Protein AF-A0A077ZHV5-F1 (afdb_monomer_lite)

Foldseek 3Di:
DDPVVVVVVVVVVVVVVVVVDDDDPDDDDDDPPDPPDDPDVVVVVVVVVVVVVVVCVVPQDQLVRLVVCLQPAAADPPHDLVNSLVSNQVSLVSNPHDPVVVSVVSSVSRYDPDD

pLDDT: mean 73.96, std 16.51, range [43.72, 94.94]

Organism: Trichuris trichiura (NCBI:txid36087)

Radius of gyration: 27.17 Å; chains: 1; bounding box: 82×35×53 Å

Secondary structure (DSSP, 8-state):
--HHHHHHHHHHHHHHHHHH----S-S-------------THHHHHHHHHHHHHHHHHSS--HHHHHHHHHH----TTS-HHHHHHHHHHHHHHTT---HHHHHHHHHHHS-S--

Sequence (115 aa):
MDRASRATVQAARDRRYCSRHTPSPQGLCPRRVLPVTGWGKRSSVRLMEALRSTEALAFAAEPYDAYEEFITRKLSAEEAPDAFLAALRRLASCFGGVPEKVLACAFMSGLPGNV

Structure (mmCIF, N/CA/C/O backbone):
data_AF-A0A077ZHV5-F1
#
_entry.id   AF-A0A077ZHV5-F1
#
loop_
_atom_site.group_PDB
_atom_site.id
_atom_site.type_symbol
_atom_site.label_atom_id
_atom_site.label_alt_id
_atom_site.label_comp_id
_atom_site.label_asym_id
_atom_site.label_entity_id
_atom_site.label_seq_id
_atom_site.pdbx_PDB_ins_code
_atom_site.Cartn_x
_atom_site.Cartn_y
_atom_site.Cartn_z
_atom_site.occupancy
_atom_site.B_iso_or_equiv
_atom_site.auth_seq_id
_atom_site.auth_comp_id
_atom_site.auth_asym_id
_atom_site.auth_atom_id
_atom_site.pdbx_PDB_model_num
ATOM 1 N N . MET A 1 1 ? -67.932 -6.878 9.663 1.00 53.50 1 MET A N 1
ATOM 2 C CA . MET A 1 1 ? -66.593 -6.704 10.276 1.00 53.50 1 MET A CA 1
ATOM 3 C C . MET A 1 1 ? -65.598 -7.525 9.481 1.00 53.50 1 MET A C 1
ATOM 5 O O . MET A 1 1 ? -65.688 -8.747 9.502 1.00 53.50 1 MET A O 1
ATOM 9 N N . ASP A 1 2 ? -64.694 -6.857 8.774 1.00 66.75 2 ASP A N 1
ATOM 10 C CA . ASP A 1 2 ? -63.706 -7.486 7.899 1.00 66.75 2 ASP A CA 1
ATOM 11 C C . ASP A 1 2 ? -62.585 -8.203 8.661 1.00 66.75 2 ASP A C 1
ATOM 13 O O . ASP A 1 2 ? -62.221 -7.831 9.784 1.00 66.75 2 ASP A O 1
ATOM 17 N N . ARG A 1 3 ? -61.997 -9.226 8.030 1.00 66.50 3 ARG A N 1
ATOM 18 C CA . ARG A 1 3 ? -60.887 -10.015 8.602 1.00 66.50 3 ARG A CA 1
ATOM 19 C C . ARG A 1 3 ? -59.664 -9.134 8.888 1.00 66.50 3 ARG A C 1
ATOM 21 O O . ARG A 1 3 ? -58.987 -9.333 9.895 1.00 66.50 3 ARG A O 1
ATOM 28 N N . ALA A 1 4 ? -59.446 -8.121 8.046 1.00 71.06 4 ALA A N 1
ATOM 29 C CA . ALA A 1 4 ? -58.401 -7.117 8.219 1.00 71.06 4 ALA A CA 1
ATOM 30 C C . ALA A 1 4 ? -58.590 -6.301 9.510 1.00 71.06 4 ALA A C 1
ATOM 32 O O . ALA A 1 4 ? -57.641 -6.136 10.273 1.00 71.06 4 ALA A O 1
ATOM 33 N N . SER A 1 5 ? -59.822 -5.878 9.826 1.00 71.19 5 SER A N 1
ATOM 34 C CA . SER A 1 5 ? -60.097 -5.108 11.048 1.00 71.19 5 SER A CA 1
ATOM 35 C C . SER A 1 5 ? -59.851 -5.919 12.322 1.00 71.19 5 SER A C 1
ATOM 37 O O . SER A 1 5 ? -59.343 -5.372 13.301 1.00 71.19 5 SER A O 1
ATOM 39 N N . ARG A 1 6 ? -60.152 -7.228 12.328 1.00 71.12 6 ARG A N 1
ATOM 40 C CA . ARG A 1 6 ? -59.849 -8.092 13.489 1.00 71.12 6 ARG A CA 1
ATOM 41 C C . ARG A 1 6 ? -58.343 -8.208 13.744 1.00 71.12 6 ARG A C 1
ATOM 43 O O . ARG A 1 6 ? -57.930 -8.178 14.901 1.00 71.12 6 ARG A O 1
ATOM 50 N N . ALA A 1 7 ? -57.530 -8.289 12.690 1.00 68.81 7 ALA A N 1
ATOM 51 C CA . ALA A 1 7 ? -56.077 -8.392 12.820 1.00 68.81 7 ALA A CA 1
ATOM 52 C C . ALA A 1 7 ? -55.458 -7.124 13.434 1.00 68.81 7 ALA A C 1
ATOM 54 O O . ALA A 1 7 ? -54.624 -7.221 14.334 1.00 68.81 7 ALA A O 1
ATOM 55 N N . THR A 1 8 ? -55.912 -5.934 13.022 1.00 72.94 8 THR A N 1
ATOM 56 C CA . THR A 1 8 ? -55.422 -4.664 13.585 1.00 72.94 8 THR A CA 1
ATOM 57 C C . THR A 1 8 ? -55.779 -4.518 15.066 1.00 72.94 8 THR A C 1
ATOM 59 O O . THR A 1 8 ? -54.945 -4.080 15.860 1.00 72.94 8 THR A O 1
ATOM 62 N N . VAL A 1 9 ? -56.987 -4.932 15.468 1.00 75.00 9 VAL A N 1
ATOM 63 C CA . VAL A 1 9 ? -57.414 -4.885 16.877 1.00 75.00 9 VAL A CA 1
ATOM 64 C C . VAL A 1 9 ? -56.597 -5.851 17.741 1.00 75.00 9 VAL A C 1
ATOM 66 O O . VAL A 1 9 ? -56.197 -5.478 18.846 1.00 75.00 9 VAL A O 1
ATOM 69 N N . GLN A 1 10 ? -56.290 -7.054 17.242 1.00 76.06 10 GLN A N 1
ATOM 70 C CA . GLN A 1 10 ? -55.454 -8.007 17.976 1.00 76.06 10 GLN A CA 1
ATOM 71 C C . GLN A 1 10 ? -54.008 -7.507 18.113 1.00 76.06 10 GLN A C 1
ATOM 73 O O . GLN A 1 10 ? -53.474 -7.498 19.219 1.00 76.06 10 GLN A O 1
ATOM 78 N N . ALA A 1 11 ? -53.413 -6.971 17.040 1.00 72.56 11 ALA A N 1
ATOM 79 C CA . ALA A 1 11 ? -52.066 -6.395 17.090 1.00 72.56 11 ALA A CA 1
ATOM 80 C C . ALA A 1 11 ? -51.964 -5.207 18.072 1.00 72.56 11 ALA A C 1
ATOM 82 O O . ALA A 1 11 ? -50.956 -5.039 18.763 1.00 72.56 11 ALA A O 1
ATOM 83 N N . ALA A 1 12 ? -53.023 -4.394 18.182 1.00 74.88 12 ALA A N 1
ATOM 84 C CA . ALA A 1 12 ? -53.094 -3.306 19.156 1.00 74.88 12 ALA A CA 1
ATOM 85 C C . ALA A 1 12 ? -53.248 -3.806 20.607 1.00 74.88 12 ALA A C 1
ATOM 87 O O . ALA A 1 12 ? -52.752 -3.156 21.535 1.00 74.88 12 ALA A O 1
ATOM 88 N N . ARG A 1 13 ? -53.915 -4.949 20.819 1.00 74.31 13 ARG A N 1
ATOM 89 C CA . ARG A 1 13 ? -53.997 -5.616 22.130 1.00 74.31 13 ARG A CA 1
ATOM 90 C C . ARG A 1 13 ? -52.650 -6.193 22.552 1.00 74.31 13 ARG A C 1
ATOM 92 O O . ARG A 1 13 ? -52.222 -5.929 23.675 1.00 74.31 13 ARG A O 1
ATOM 99 N N . ASP A 1 14 ? -51.955 -6.873 21.646 1.00 70.94 14 ASP A N 1
ATOM 100 C CA . ASP A 1 14 ? -50.661 -7.497 21.941 1.00 70.94 14 ASP A CA 1
ATOM 101 C C . ASP A 1 14 ? -49.591 -6.442 22.274 1.00 70.94 14 ASP A C 1
ATOM 103 O O . ASP A 1 14 ? -48.852 -6.600 23.248 1.00 70.94 14 ASP A O 1
ATOM 107 N N . ARG A 1 15 ? -49.578 -5.293 21.572 1.00 69.25 15 ARG A N 1
ATOM 108 C CA . ARG A 1 15 ? -48.706 -4.157 21.943 1.00 69.25 15 ARG A CA 1
ATOM 109 C C . ARG A 1 15 ? -48.970 -3.648 23.361 1.00 69.25 15 ARG A C 1
ATOM 111 O O . ARG A 1 15 ? -48.021 -3.360 24.084 1.00 69.25 15 ARG A O 1
ATOM 118 N N . ARG A 1 16 ? -50.238 -3.543 23.780 1.00 68.06 16 ARG A N 1
ATOM 119 C CA . ARG A 1 16 ? -50.566 -3.094 25.146 1.00 68.06 16 ARG A CA 1
ATOM 120 C C . ARG A 1 16 ? -50.200 -4.120 26.213 1.00 68.06 16 ARG A C 1
ATOM 122 O O . ARG A 1 16 ? -49.885 -3.705 27.327 1.00 68.06 16 ARG A O 1
ATOM 129 N N . TYR A 1 17 ? -50.240 -5.413 25.898 1.00 65.06 17 TYR A N 1
ATOM 130 C CA . TYR A 1 17 ? -49.834 -6.456 26.838 1.00 65.06 17 TYR A CA 1
ATOM 131 C C . TYR A 1 17 ? -48.315 -6.431 27.074 1.00 65.06 17 TYR A C 1
ATOM 133 O O . TYR A 1 17 ? -47.879 -6.387 28.225 1.00 65.06 17 TYR A O 1
ATOM 141 N N . CYS A 1 18 ? -47.509 -6.322 26.009 1.00 60.31 18 CYS A N 1
ATOM 142 C CA . CYS A 1 18 ? -46.048 -6.233 26.133 1.00 60.31 18 CYS A CA 1
ATOM 143 C C . CYS A 1 18 ? -45.561 -4.962 26.850 1.00 60.31 18 CYS A C 1
ATOM 145 O O . CYS A 1 18 ? -44.568 -5.029 27.563 1.00 60.31 18 CYS A O 1
ATOM 147 N N . SER A 1 19 ? -46.245 -3.818 26.725 1.00 61.94 19 SER A N 1
ATOM 148 C CA . SER A 1 19 ? -45.824 -2.599 27.440 1.00 61.94 19 SER A CA 1
ATOM 149 C C . SER A 1 19 ? -46.126 -2.605 28.943 1.00 61.94 19 SER A C 1
ATOM 151 O O . SER A 1 19 ? -45.533 -1.806 29.660 1.00 61.94 19 SER A O 1
ATOM 153 N N . ARG A 1 20 ? -47.037 -3.456 29.442 1.00 61.31 20 ARG A N 1
ATOM 154 C CA . ARG A 1 20 ? -47.344 -3.530 30.889 1.00 61.31 20 ARG A CA 1
ATOM 155 C C . ARG A 1 20 ? -46.551 -4.594 31.631 1.00 61.31 20 ARG A C 1
ATOM 157 O O . ARG A 1 20 ? -46.372 -4.472 32.836 1.00 61.31 20 ARG A O 1
ATOM 164 N N . HIS A 1 21 ? -46.074 -5.612 30.929 1.00 55.59 21 HIS A N 1
ATOM 165 C CA . HIS A 1 21 ? -45.204 -6.623 31.503 1.00 55.59 21 HIS A CA 1
ATOM 166 C C . HIS A 1 21 ? -43.772 -6.373 31.038 1.00 55.59 21 HIS A C 1
ATOM 168 O O . HIS A 1 21 ? -43.332 -6.930 30.039 1.00 55.59 21 HIS A O 1
ATOM 174 N N . THR A 1 22 ? -43.043 -5.543 31.782 1.00 56.91 22 THR A N 1
ATOM 175 C CA . THR A 1 22 ? -41.578 -5.584 31.816 1.00 56.91 22 THR A CA 1
ATOM 176 C C . THR A 1 22 ? -41.166 -6.534 32.941 1.00 56.91 22 THR A C 1
ATOM 178 O O . THR A 1 22 ? -41.270 -6.151 34.109 1.00 56.91 22 THR A O 1
ATOM 181 N N . PRO A 1 23 ? -40.735 -7.777 32.664 1.00 56.69 23 PRO A N 1
ATOM 182 C CA . PRO A 1 23 ? -40.096 -8.595 33.676 1.00 56.69 23 PRO A CA 1
ATOM 183 C C . PRO A 1 23 ? -38.645 -8.136 33.829 1.00 56.69 23 PRO A C 1
ATOM 185 O O . PRO A 1 23 ? -37.915 -7.984 32.850 1.00 56.69 23 PRO A O 1
ATOM 188 N N . SER A 1 24 ? -38.260 -7.909 35.081 1.00 55.66 24 SER A N 1
ATOM 189 C CA . SER A 1 24 ? -36.890 -7.663 35.532 1.00 55.66 24 SER A CA 1
ATOM 190 C C . SER A 1 24 ? -35.907 -8.718 34.982 1.00 55.66 24 SER A C 1
ATOM 192 O O . SER A 1 24 ? -36.297 -9.876 34.798 1.00 55.66 24 SER A O 1
ATOM 194 N N . PRO A 1 25 ? -34.636 -8.367 34.721 1.00 51.66 25 PRO A N 1
ATOM 195 C CA . PRO A 1 25 ? -33.738 -9.183 33.918 1.00 51.66 25 PRO A CA 1
ATOM 196 C C . PRO A 1 25 ? -33.014 -10.215 34.786 1.00 51.66 25 PRO A C 1
ATOM 198 O O . PRO A 1 25 ? -31.878 -9.988 35.171 1.00 51.66 25 PRO A O 1
ATOM 201 N N . GLN A 1 26 ? -33.637 -11.352 35.100 1.00 53.91 26 GLN A N 1
ATOM 202 C CA . GLN A 1 26 ? -32.920 -12.547 35.572 1.00 53.91 26 GLN A CA 1
ATOM 203 C C . GLN A 1 26 ? -33.625 -13.800 35.054 1.00 53.91 26 GLN A C 1
ATOM 205 O O . GLN A 1 26 ? -34.565 -14.312 35.651 1.00 53.91 26 GLN A O 1
ATOM 210 N N . GLY A 1 27 ? -33.198 -14.267 33.887 1.00 52.31 27 GLY A N 1
ATOM 211 C CA . GLY A 1 27 ? -33.714 -15.484 33.280 1.00 52.31 27 GLY A CA 1
ATOM 212 C C . GLY A 1 27 ? -33.092 -15.662 31.910 1.00 52.31 27 GLY A C 1
ATOM 213 O O . GLY A 1 27 ? -33.362 -14.881 31.003 1.00 52.31 27 GLY A O 1
ATOM 214 N N . LEU A 1 28 ? -32.224 -16.663 31.781 1.00 51.75 28 LEU A N 1
ATOM 215 C CA . LEU A 1 28 ? -31.665 -17.105 30.510 1.00 51.75 28 LEU A CA 1
ATOM 216 C C . LEU A 1 28 ? -32.791 -17.210 29.466 1.00 51.75 28 LEU A C 1
ATOM 218 O O . LEU A 1 28 ? -33.696 -18.031 29.603 1.00 51.75 28 LEU A O 1
ATOM 222 N N . CYS A 1 29 ? -32.747 -16.367 28.432 1.00 48.44 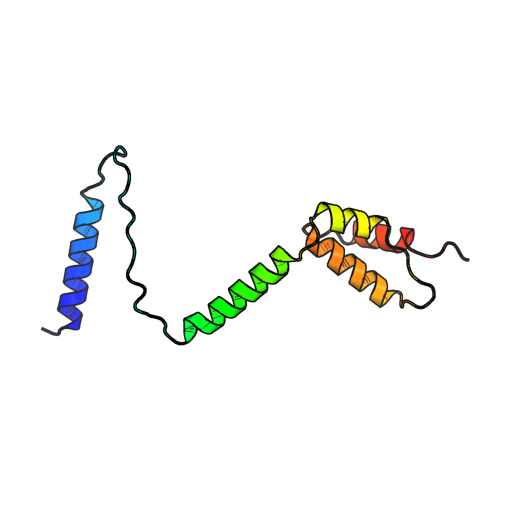29 CYS A N 1
ATOM 223 C CA . CYS A 1 29 ? -33.702 -16.410 27.333 1.00 48.44 29 CYS A CA 1
ATOM 224 C C . CYS A 1 29 ? -33.614 -17.775 26.632 1.00 48.44 29 CYS A C 1
ATOM 226 O O . CYS A 1 29 ? -32.556 -18.095 26.079 1.00 48.44 2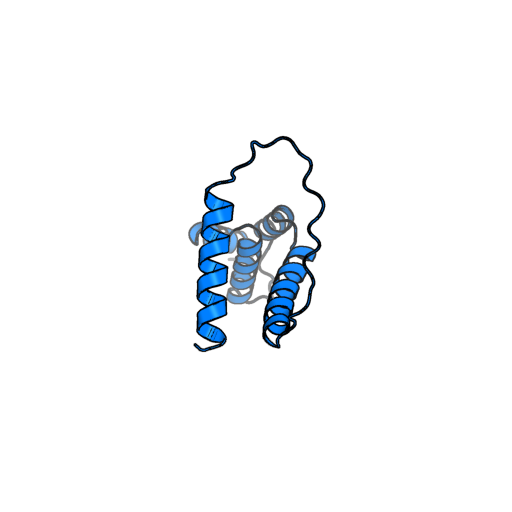9 CYS A O 1
ATOM 228 N N . PRO A 1 30 ? -34.696 -18.573 26.574 1.00 56.91 30 PRO A N 1
ATOM 229 C CA . PRO A 1 30 ? -34.712 -19.720 25.695 1.00 56.91 30 PRO A CA 1
ATOM 230 C C . PRO A 1 30 ? -34.692 -19.193 24.261 1.00 56.91 30 PRO A C 1
ATOM 232 O O . PRO A 1 30 ? -35.454 -18.305 23.872 1.00 56.91 30 PRO A O 1
ATOM 235 N N . ARG A 1 31 ? -33.761 -19.743 23.492 1.00 53.88 31 ARG A N 1
ATOM 236 C CA . ARG A 1 31 ? -33.551 -19.563 22.058 1.00 53.88 31 ARG A CA 1
ATOM 237 C C . ARG A 1 31 ? -34.901 -19.518 21.320 1.00 53.88 31 ARG A C 1
ATOM 239 O O . ARG A 1 31 ? -35.503 -20.552 21.043 1.00 53.88 31 ARG A O 1
ATOM 246 N N . ARG A 1 32 ? -35.394 -18.319 20.990 1.00 61.16 32 ARG A N 1
ATOM 247 C CA . ARG A 1 32 ? -36.539 -18.150 20.087 1.00 61.16 32 ARG A CA 1
ATOM 248 C C . ARG A 1 32 ? -36.041 -18.431 18.674 1.00 61.16 32 ARG A C 1
ATOM 250 O O . ARG A 1 32 ? -35.554 -17.538 17.986 1.00 61.16 32 ARG A O 1
ATOM 257 N N . VAL A 1 33 ? -36.133 -19.690 18.261 1.00 60.41 33 VAL A N 1
ATOM 258 C CA . VAL A 1 33 ? -36.002 -20.076 16.856 1.00 60.41 33 VAL A CA 1
ATOM 259 C C . VAL A 1 33 ? -37.234 -19.520 16.144 1.00 60.41 33 VAL A C 1
ATOM 261 O O . VAL A 1 33 ? -38.340 -20.038 16.285 1.00 60.41 33 VAL A O 1
ATOM 264 N N . LEU A 1 34 ? -37.063 -18.388 15.462 1.00 58.38 34 LEU A N 1
ATOM 265 C CA . LEU A 1 34 ? -38.085 -17.835 14.582 1.00 58.38 34 LEU A CA 1
ATOM 266 C C . LEU A 1 34 ? -38.270 -18.794 13.394 1.00 58.38 34 LEU A C 1
ATOM 268 O O . LEU A 1 34 ? -37.269 -19.205 12.802 1.00 58.38 34 LEU A O 1
ATOM 272 N N . PRO A 1 35 ? -39.511 -19.145 13.012 1.00 54.06 35 PRO A N 1
ATOM 273 C CA . PRO A 1 35 ? -39.733 -19.922 11.806 1.00 54.06 35 PRO A CA 1
ATOM 274 C C . PRO A 1 35 ? -39.303 -19.085 10.596 1.00 54.06 35 PRO A C 1
ATOM 276 O O . PRO A 1 35 ? -39.894 -18.045 10.300 1.00 54.06 35 PRO A O 1
ATOM 279 N N . VAL A 1 36 ? -38.280 -19.552 9.876 1.00 60.72 36 VAL A N 1
ATOM 280 C CA . VAL A 1 36 ? -37.972 -19.094 8.515 1.00 60.72 36 VAL A CA 1
ATOM 281 C C . VAL A 1 36 ? -39.113 -19.572 7.616 1.00 60.72 36 VAL A C 1
ATOM 283 O O . VAL A 1 36 ? -39.077 -20.647 7.034 1.00 60.72 36 VAL A O 1
ATOM 286 N N . THR A 1 37 ? -40.188 -18.791 7.549 1.00 51.72 37 THR A N 1
ATOM 287 C CA . THR A 1 37 ? -41.269 -18.974 6.573 1.00 51.72 37 THR A CA 1
ATOM 288 C C . THR A 1 37 ? -41.541 -17.615 5.944 1.00 51.72 37 THR A C 1
ATOM 290 O O . THR A 1 37 ? -42.275 -16.785 6.467 1.00 51.72 37 THR A O 1
ATOM 293 N N . GLY A 1 38 ? -40.827 -17.330 4.854 1.00 45.25 38 GLY A N 1
ATOM 294 C CA . GLY A 1 38 ? -40.928 -16.038 4.179 1.00 45.25 38 GLY A CA 1
ATOM 295 C C . GLY A 1 38 ? -39.761 -15.707 3.257 1.00 45.25 38 GLY A C 1
ATOM 296 O O . GLY A 1 38 ? -39.320 -14.562 3.224 1.00 45.25 38 GLY A O 1
ATOM 297 N N . TRP A 1 39 ? -39.230 -16.676 2.506 1.00 43.72 39 TRP A N 1
ATOM 298 C CA . TRP A 1 39 ? -38.318 -16.372 1.398 1.00 43.72 39 TRP A CA 1
ATOM 299 C C . TRP A 1 39 ? -39.124 -15.842 0.207 1.00 43.72 39 TRP A C 1
ATOM 301 O O . TRP A 1 39 ? -39.444 -16.552 -0.740 1.00 43.72 39 TRP A O 1
ATOM 311 N N . 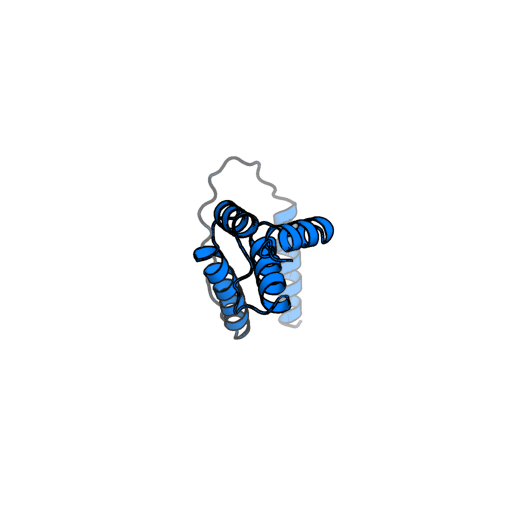GLY A 1 40 ? -39.509 -14.568 0.283 1.00 49.88 40 GLY A N 1
ATOM 312 C CA . GLY A 1 40 ? -39.944 -13.804 -0.884 1.00 49.88 40 GLY A CA 1
ATOM 313 C C . GLY A 1 40 ? -38.729 -13.417 -1.726 1.00 49.88 40 GLY A C 1
ATOM 314 O O . GLY A 1 40 ? -37.667 -13.166 -1.170 1.00 49.88 40 GLY A O 1
ATOM 315 N N . LYS A 1 41 ? -38.887 -13.298 -3.052 1.00 56.72 41 LYS A N 1
ATOM 316 C CA . LYS A 1 41 ? -37.830 -13.000 -4.053 1.00 56.72 41 LYS A CA 1
ATOM 317 C C . LYS A 1 41 ? -36.867 -11.839 -3.701 1.00 56.72 41 LYS A C 1
ATOM 319 O O . LYS A 1 41 ? -35.778 -11.759 -4.251 1.00 56.72 41 LYS A O 1
ATOM 324 N N . ARG A 1 42 ? -37.230 -10.978 -2.742 1.00 58.06 42 ARG A N 1
ATOM 325 C CA . ARG A 1 42 ? -36.371 -9.949 -2.125 1.00 58.06 42 ARG A CA 1
ATOM 326 C C . ARG A 1 42 ? -35.213 -10.493 -1.269 1.00 58.06 42 ARG A C 1
ATOM 328 O O . ARG A 1 42 ? -34.255 -9.754 -1.064 1.00 58.06 42 ARG A O 1
ATOM 335 N N . SER A 1 43 ? -35.266 -11.732 -0.770 1.00 57.72 43 SER A N 1
ATOM 336 C CA . SER A 1 43 ? -34.173 -12.316 0.026 1.00 57.72 43 SER A CA 1
ATOM 337 C C . SER A 1 43 ? -32.933 -12.604 -0.817 1.00 57.72 43 SER A C 1
ATOM 339 O O . SER A 1 43 ? -31.829 -12.440 -0.320 1.00 57.72 43 SER A O 1
ATOM 341 N N . SER A 1 44 ? -33.096 -12.9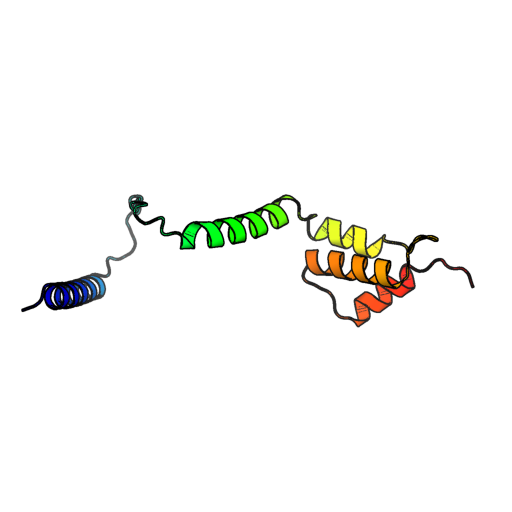66 -2.094 1.00 57.97 44 SER A N 1
ATOM 342 C CA . SER A 1 44 ? -31.971 -13.297 -2.976 1.00 57.97 44 SER A CA 1
ATOM 343 C C . SER A 1 44 ? -31.073 -12.088 -3.254 1.00 57.97 44 SER A C 1
ATOM 345 O O . SER A 1 44 ? -29.857 -12.219 -3.175 1.00 57.97 44 SER A O 1
ATOM 347 N N . VAL A 1 45 ? -31.652 -10.901 -3.480 1.00 67.44 45 VAL A N 1
ATOM 348 C CA . VAL A 1 45 ? -30.876 -9.666 -3.697 1.00 67.44 45 VAL A CA 1
ATOM 349 C C . VAL A 1 45 ? -30.091 -9.292 -2.441 1.00 67.44 45 VAL A C 1
ATOM 351 O O . VAL A 1 45 ? -28.889 -9.078 -2.525 1.00 67.44 45 VAL A O 1
ATOM 354 N N . ARG A 1 46 ? -30.726 -9.326 -1.260 1.00 64.44 46 ARG A N 1
ATOM 355 C CA . ARG A 1 46 ? -30.031 -9.041 0.007 1.00 64.44 46 ARG A CA 1
ATOM 356 C C . ARG A 1 46 ? -28.986 -10.092 0.366 1.00 64.44 46 ARG A C 1
ATOM 358 O O . ARG A 1 46 ? -27.988 -9.747 0.978 1.00 64.44 46 ARG A O 1
ATOM 365 N N . LEU A 1 47 ? -29.209 -11.360 0.011 1.00 64.44 47 LEU A N 1
ATOM 366 C CA . LEU A 1 47 ? -28.211 -12.416 0.182 1.00 64.44 47 LEU A CA 1
ATOM 367 C C . LEU A 1 47 ? -27.033 -12.214 -0.768 1.00 64.44 47 LEU A C 1
ATOM 369 O O . LEU A 1 47 ? -25.910 -12.381 -0.327 1.00 64.44 47 LEU A O 1
ATOM 373 N N . MET A 1 48 ? -27.247 -11.811 -2.025 1.00 66.44 48 MET A N 1
ATOM 374 C CA . MET A 1 48 ? -26.137 -11.458 -2.918 1.00 66.44 48 MET A CA 1
ATOM 375 C C . MET A 1 48 ? -25.385 -10.220 -2.436 1.00 66.44 48 MET A C 1
ATOM 377 O O . MET A 1 48 ? -24.164 -10.204 -2.511 1.00 66.44 48 MET A O 1
ATOM 381 N N . GLU A 1 49 ? -26.084 -9.194 -1.949 1.00 68.31 49 GLU A N 1
ATOM 382 C CA . GLU A 1 49 ? -25.456 -8.012 -1.348 1.00 68.31 49 GLU A CA 1
ATOM 383 C C . GLU A 1 49 ? -24.646 -8.403 -0.110 1.00 68.31 49 GLU A C 1
ATOM 385 O O . GLU A 1 49 ? -23.471 -8.067 -0.029 1.00 68.31 49 GLU A O 1
ATOM 390 N N . ALA A 1 50 ? -25.226 -9.194 0.798 1.00 64.88 50 ALA A N 1
ATOM 391 C CA . ALA A 1 50 ? -24.539 -9.686 1.986 1.00 64.88 50 ALA A CA 1
ATOM 392 C C . ALA A 1 50 ? -23.345 -10.581 1.634 1.00 64.88 50 ALA A C 1
ATOM 394 O O . ALA A 1 50 ? -22.284 -10.389 2.210 1.00 64.88 50 ALA A O 1
ATOM 395 N N . LEU A 1 51 ? -23.482 -11.500 0.671 1.00 61.59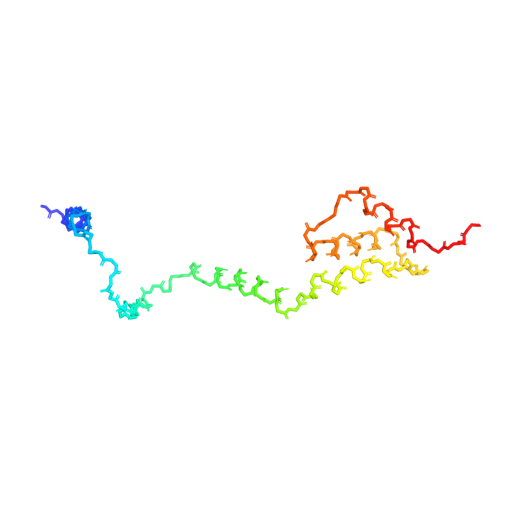 51 LEU A N 1
ATOM 396 C CA . LEU A 1 51 ? -22.390 -12.363 0.214 1.00 61.59 51 LEU A CA 1
ATOM 397 C C . LEU A 1 51 ? -21.266 -11.548 -0.421 1.00 61.59 51 LEU A C 1
ATOM 399 O O . LEU A 1 51 ? -20.105 -11.766 -0.098 1.00 61.59 51 LEU A O 1
ATOM 403 N N . ARG A 1 52 ? -21.605 -10.556 -1.251 1.00 61.00 52 ARG A N 1
ATOM 404 C CA . ARG A 1 52 ? -20.629 -9.644 -1.860 1.00 61.00 52 ARG A CA 1
ATOM 405 C C . ARG A 1 52 ? -19.914 -8.800 -0.802 1.00 61.00 52 ARG A C 1
ATOM 407 O O . ARG A 1 52 ? -18.724 -8.541 -0.942 1.00 61.00 52 ARG A O 1
ATOM 414 N N . SER A 1 53 ? -20.610 -8.417 0.270 1.00 56.38 53 SER A N 1
ATOM 415 C CA . SER A 1 53 ? -20.006 -7.750 1.427 1.00 56.38 53 SER A CA 1
ATOM 416 C C . SER A 1 53 ? -19.152 -8.692 2.283 1.00 56.38 53 SER A C 1
ATOM 418 O O . SER A 1 53 ? -18.122 -8.260 2.785 1.00 56.38 53 SER A O 1
ATOM 420 N N . THR A 1 54 ? -19.532 -9.962 2.450 1.00 56.56 54 THR A N 1
ATOM 421 C CA . THR A 1 54 ? -18.777 -10.926 3.272 1.00 56.56 54 THR A CA 1
ATOM 422 C C . THR A 1 54 ? -17.580 -11.525 2.545 1.00 56.56 54 THR A C 1
ATOM 424 O O . THR A 1 54 ? -16.580 -11.809 3.187 1.00 56.56 54 THR A O 1
ATOM 427 N N . GLU A 1 55 ? -17.644 -11.694 1.225 1.00 51.66 55 GLU A N 1
ATOM 428 C CA . GLU A 1 55 ? -16.527 -12.200 0.418 1.00 51.66 55 GLU A CA 1
ATOM 429 C C . GLU A 1 55 ? -15.427 -11.139 0.284 1.00 51.66 55 GLU A C 1
ATOM 431 O O . GLU A 1 55 ? -14.248 -11.451 0.425 1.00 51.66 55 GLU A O 1
ATOM 436 N N . ALA A 1 56 ? -15.814 -9.862 0.152 1.00 53.66 56 ALA A N 1
ATOM 437 C CA . ALA A 1 56 ? -14.876 -8.745 0.226 1.00 53.66 56 ALA A CA 1
ATOM 438 C C . ALA A 1 56 ? -14.224 -8.614 1.610 1.00 53.66 56 ALA A C 1
ATOM 440 O O . ALA A 1 56 ? -13.088 -8.171 1.683 1.00 53.66 56 ALA A O 1
ATOM 441 N N . LEU A 1 57 ? -14.911 -9.010 2.689 1.00 49.22 57 LEU A N 1
ATOM 442 C CA . LEU A 1 57 ? -14.357 -8.996 4.047 1.00 49.22 57 LEU A CA 1
ATOM 443 C C . LEU A 1 57 ? -13.468 -10.217 4.336 1.00 49.22 57 LEU A C 1
ATOM 445 O O . LEU A 1 57 ? -12.517 -10.109 5.096 1.00 49.22 57 LEU A O 1
ATOM 449 N N . ALA A 1 58 ? -13.774 -11.375 3.741 1.00 52.44 58 ALA A N 1
ATOM 450 C CA . ALA A 1 58 ? -13.034 -12.621 3.955 1.00 52.44 58 ALA A CA 1
ATOM 451 C C . ALA A 1 58 ? -11.712 -12.687 3.170 1.00 52.44 58 ALA A C 1
ATOM 453 O O . ALA A 1 58 ? -10.840 -13.479 3.518 1.00 52.44 58 ALA A O 1
ATOM 454 N N . PHE A 1 59 ? -11.569 -11.863 2.126 1.00 53.00 59 PHE A N 1
ATOM 455 C CA . PHE A 1 59 ? -10.327 -11.686 1.366 1.00 53.00 59 PHE A CA 1
ATOM 456 C C . PHE A 1 59 ? -9.813 -10.237 1.405 1.00 53.00 59 PHE A C 1
ATOM 458 O O . PHE A 1 59 ? -8.929 -9.865 0.633 1.00 53.00 59 PHE A O 1
ATOM 465 N N . ALA A 1 60 ? -10.368 -9.394 2.282 1.00 57.62 60 ALA A N 1
ATOM 466 C CA . ALA A 1 60 ? -9.757 -8.107 2.565 1.00 57.62 60 ALA A CA 1
ATOM 467 C C . ALA A 1 60 ? -8.409 -8.389 3.221 1.00 57.62 60 ALA A C 1
ATOM 469 O O . ALA A 1 60 ? -8.358 -9.051 4.255 1.00 57.62 60 ALA A O 1
ATOM 470 N N . ALA A 1 61 ? -7.330 -7.887 2.618 1.00 62.69 61 ALA A N 1
ATOM 471 C CA . ALA A 1 61 ? -6.081 -7.700 3.336 1.00 62.69 61 ALA A CA 1
ATOM 472 C C . ALA A 1 61 ? -6.416 -7.057 4.689 1.00 62.69 61 ALA A C 1
ATOM 474 O O . ALA A 1 61 ? -7.228 -6.120 4.726 1.00 62.69 61 ALA A O 1
ATOM 475 N N . GLU A 1 62 ? -5.844 -7.576 5.782 1.00 76.25 62 GLU A N 1
ATOM 476 C CA . GLU A 1 62 ? -5.974 -6.923 7.082 1.00 76.25 62 GLU A CA 1
ATOM 477 C C . GLU A 1 62 ? -5.657 -5.433 6.882 1.00 76.25 62 GLU A C 1
ATOM 479 O O . GLU A 1 62 ? -4.774 -5.096 6.085 1.00 76.25 62 GLU A O 1
ATOM 484 N N . PRO A 1 63 ? -6.364 -4.508 7.549 1.00 81.94 63 PRO A N 1
ATOM 485 C CA . PRO A 1 63 ? -6.137 -3.076 7.354 1.00 81.94 63 PRO A CA 1
ATOM 486 C C . PRO A 1 63 ? -4.656 -2.695 7.521 1.00 81.94 63 PRO A C 1
ATOM 488 O O . PRO A 1 63 ? -4.192 -1.744 6.898 1.00 81.94 63 PRO A O 1
ATOM 491 N N . TYR A 1 64 ? -3.909 -3.473 8.313 1.00 86.00 64 TYR A N 1
ATOM 492 C CA . TYR A 1 64 ? -2.460 -3.375 8.437 1.00 86.00 64 TYR A CA 1
ATOM 493 C C . TYR A 1 64 ? -1.699 -3.789 7.165 1.00 86.00 64 TYR A C 1
ATOM 495 O O . TYR A 1 64 ? -0.873 -3.018 6.689 1.00 86.00 64 TYR A O 1
ATOM 503 N N . ASP A 1 65 ? -2.006 -4.940 6.564 1.00 89.06 65 ASP A N 1
ATOM 504 C CA . ASP A 1 65 ? -1.371 -5.400 5.320 1.00 89.06 65 ASP A CA 1
ATOM 505 C C . ASP A 1 65 ? -1.637 -4.426 4.162 1.00 89.06 65 ASP A C 1
ATOM 507 O O . ASP A 1 65 ? -0.737 -4.101 3.388 1.00 89.06 65 ASP A O 1
ATOM 511 N N . ALA A 1 66 ? -2.860 -3.890 4.078 1.00 90.50 66 ALA A N 1
ATOM 512 C CA . ALA A 1 66 ? -3.205 -2.870 3.089 1.00 90.50 66 ALA A CA 1
ATOM 513 C C . ALA A 1 66 ? -2.425 -1.560 3.303 1.00 90.50 66 ALA A C 1
ATOM 515 O O . ALA A 1 66 ? -2.067 -0.882 2.336 1.00 90.50 66 ALA A O 1
ATOM 516 N N . TYR A 1 67 ? -2.164 -1.196 4.561 1.00 90.94 67 TYR A N 1
ATOM 517 C CA . TYR A 1 67 ? -1.340 -0.041 4.909 1.00 90.94 67 TYR A CA 1
ATOM 518 C C . TYR A 1 67 ? 0.141 -0.270 4.567 1.00 90.94 67 TYR A C 1
ATOM 520 O O . TYR A 1 67 ? 0.762 0.606 3.965 1.00 90.94 67 TYR A O 1
ATOM 528 N N . GLU A 1 68 ? 0.691 -1.445 4.880 1.00 91.94 68 GLU A N 1
ATOM 529 C CA . GLU A 1 68 ? 2.061 -1.834 4.517 1.00 91.94 68 GLU A CA 1
ATOM 530 C C . GLU A 1 68 ? 2.259 -1.823 2.992 1.00 91.94 68 GLU A C 1
ATOM 532 O O . GLU A 1 68 ? 3.236 -1.262 2.485 1.00 91.94 68 GLU A O 1
ATOM 537 N N . GLU A 1 69 ? 1.300 -2.354 2.228 1.00 91.81 69 GLU A N 1
ATOM 538 C CA . GLU A 1 69 ? 1.330 -2.262 0.765 1.00 91.81 69 GLU A CA 1
ATOM 539 C C . GLU A 1 69 ? 1.256 -0.800 0.302 1.00 91.81 69 GLU A C 1
ATOM 541 O O . GLU A 1 69 ? 2.033 -0.389 -0.558 1.00 91.81 69 GLU A O 1
ATOM 546 N N . PHE A 1 70 ? 0.388 0.023 0.904 1.00 92.88 70 PHE A N 1
ATOM 547 C CA . PHE A 1 70 ? 0.239 1.439 0.553 1.00 92.88 70 PHE A CA 1
ATOM 548 C C . PHE A 1 70 ? 1.545 2.236 0.699 1.00 92.88 70 PHE A C 1
ATOM 550 O O . PHE A 1 70 ? 1.837 3.073 -0.157 1.00 92.88 70 PHE A O 1
ATOM 557 N N . ILE A 1 71 ? 2.343 1.978 1.743 1.00 90.88 71 ILE A N 1
ATOM 558 C CA . ILE A 1 71 ? 3.612 2.693 1.980 1.00 90.88 71 ILE A CA 1
ATOM 559 C C . ILE A 1 71 ? 4.794 2.132 1.176 1.00 90.88 71 ILE A C 1
ATOM 561 O O . ILE A 1 71 ? 5.743 2.866 0.890 1.00 90.88 71 ILE A O 1
ATOM 565 N N . THR A 1 72 ? 4.760 0.847 0.814 1.00 92.06 72 THR A N 1
ATOM 566 C CA . THR A 1 72 ? 5.846 0.176 0.075 1.00 92.06 72 THR A CA 1
ATOM 567 C C . THR A 1 72 ? 5.667 0.244 -1.441 1.00 92.06 72 THR A C 1
ATOM 569 O O . THR A 1 72 ? 6.640 0.066 -2.180 1.00 92.06 72 THR A O 1
ATOM 572 N N . ARG A 1 73 ? 4.451 0.537 -1.921 1.00 91.38 73 ARG A N 1
ATOM 573 C CA . ARG A 1 73 ? 4.123 0.620 -3.349 1.00 91.38 73 ARG A CA 1
ATOM 574 C C . ARG A 1 73 ? 5.012 1.648 -4.067 1.00 91.38 73 ARG A C 1
ATOM 576 O O . ARG A 1 73 ? 5.138 2.801 -3.654 1.00 91.38 73 ARG A O 1
ATOM 583 N N . LYS A 1 74 ? 5.587 1.236 -5.197 1.00 92.88 74 LYS A N 1
ATOM 584 C CA . LYS A 1 74 ? 6.336 2.089 -6.132 1.00 92.88 74 LYS A CA 1
ATOM 585 C C . LYS A 1 74 ? 5.682 2.051 -7.505 1.00 92.88 74 LYS A C 1
ATOM 587 O O . LYS A 1 74 ? 5.134 1.018 -7.890 1.00 92.88 74 LYS A O 1
ATOM 592 N N . LEU A 1 75 ? 5.758 3.165 -8.227 1.00 90.94 75 LEU A N 1
ATOM 593 C CA . LEU A 1 75 ? 5.309 3.251 -9.610 1.00 90.94 75 LEU A CA 1
ATOM 594 C C . LEU A 1 75 ? 6.230 2.384 -10.482 1.00 90.94 75 LEU A C 1
ATOM 596 O O . LEU A 1 75 ? 7.440 2.616 -10.529 1.00 90.94 75 LEU A O 1
ATOM 600 N N . SER A 1 76 ? 5.665 1.380 -11.154 1.00 89.00 76 SER A N 1
ATOM 601 C CA . SER A 1 76 ? 6.414 0.570 -12.122 1.00 89.00 76 SER A CA 1
ATOM 602 C C . SER A 1 76 ? 6.707 1.370 -13.395 1.00 89.00 76 SER A C 1
ATOM 604 O O . SER A 1 76 ? 5.917 2.227 -13.780 1.00 89.00 76 SER A O 1
ATOM 606 N N . ALA A 1 77 ? 7.804 1.061 -14.095 1.00 85.62 77 ALA A N 1
ATOM 607 C CA . ALA A 1 77 ? 8.172 1.734 -15.348 1.00 85.62 77 ALA A CA 1
ATOM 608 C C . ALA A 1 77 ? 7.116 1.577 -16.463 1.00 85.62 77 ALA A C 1
ATOM 610 O O . ALA A 1 77 ? 7.047 2.401 -17.371 1.00 85.62 77 ALA A O 1
ATOM 611 N N . GLU A 1 78 ? 6.293 0.530 -16.383 1.00 89.62 78 GLU A N 1
ATOM 612 C CA . GLU A 1 78 ? 5.224 0.221 -17.341 1.00 89.62 78 GLU A CA 1
ATOM 613 C C . GLU A 1 78 ? 3.832 0.660 -16.851 1.00 89.62 78 GLU A C 1
ATOM 615 O O . GLU A 1 78 ? 2.849 0.567 -17.586 1.00 89.62 78 GLU A O 1
ATOM 620 N N . GLU A 1 79 ? 3.716 1.117 -15.601 1.00 90.12 79 GLU A N 1
ATOM 621 C CA . GLU A 1 79 ? 2.438 1.490 -14.996 1.00 90.12 79 GLU A CA 1
ATOM 622 C C . GLU A 1 79 ? 2.126 2.965 -15.278 1.00 90.12 79 GLU A C 1
ATOM 624 O O . GLU A 1 79 ? 2.940 3.856 -15.040 1.00 90.12 79 GLU A O 1
ATOM 629 N N . ALA A 1 80 ? 0.917 3.244 -15.774 1.00 91.75 80 ALA A N 1
ATOM 630 C CA . ALA A 1 80 ? 0.455 4.617 -15.938 1.00 91.75 80 ALA A CA 1
ATOM 631 C C . ALA A 1 80 ? 0.278 5.293 -14.561 1.00 91.75 80 ALA A C 1
ATOM 633 O O . ALA A 1 80 ? -0.237 4.659 -13.633 1.00 91.75 80 ALA A O 1
ATOM 634 N N . PRO A 1 81 ? 0.605 6.590 -14.411 1.00 90.88 81 PRO A N 1
ATOM 635 C CA . PRO A 1 81 ? 0.479 7.291 -13.131 1.00 90.88 81 PRO A CA 1
ATOM 636 C C . PRO A 1 81 ? -0.960 7.281 -12.590 1.00 90.88 81 PRO A C 1
ATOM 638 O O . PRO A 1 81 ? -1.164 7.153 -11.383 1.00 90.88 81 PRO A O 1
ATOM 641 N N . ASP A 1 82 ? -1.963 7.327 -13.472 1.00 92.62 82 ASP A N 1
ATOM 642 C CA . ASP A 1 82 ? -3.376 7.215 -13.094 1.00 92.62 82 ASP A CA 1
ATOM 643 C C . ASP A 1 82 ? -3.729 5.831 -12.532 1.00 92.62 82 ASP A C 1
ATOM 645 O O . ASP A 1 82 ? -4.519 5.726 -11.591 1.00 92.62 82 ASP A O 1
ATOM 649 N N . ALA A 1 83 ? -3.129 4.764 -13.074 1.00 93.12 83 ALA A N 1
ATOM 650 C CA . ALA A 1 83 ? -3.328 3.398 -12.591 1.00 93.12 83 ALA A CA 1
ATOM 651 C C . ALA A 1 83 ? -2.710 3.213 -11.197 1.00 93.12 83 ALA A C 1
ATOM 653 O O . ALA A 1 83 ? -3.356 2.661 -10.303 1.00 93.12 83 ALA A O 1
ATOM 654 N N . PHE A 1 84 ? -1.520 3.777 -10.977 1.00 93.12 84 PHE A N 1
ATOM 655 C CA . PHE A 1 84 ? -0.871 3.793 -9.669 1.00 93.12 84 PHE A CA 1
ATOM 656 C C . PHE A 1 84 ? -1.679 4.591 -8.635 1.00 93.12 84 PHE A C 1
ATOM 658 O O . PHE A 1 84 ? -1.941 4.096 -7.536 1.00 93.12 84 PHE A O 1
ATOM 665 N N . LEU A 1 85 ? -2.182 5.778 -8.996 1.00 93.69 85 LEU A N 1
ATOM 666 C CA . LEU A 1 85 ? -3.097 6.549 -8.144 1.00 93.69 85 LEU A CA 1
ATOM 667 C C . LEU A 1 85 ? -4.384 5.778 -7.827 1.00 93.69 85 LEU A C 1
ATOM 669 O O . LEU A 1 85 ? -4.866 5.816 -6.690 1.00 93.69 85 LEU A O 1
ATOM 673 N N . ALA A 1 86 ? -4.951 5.070 -8.806 1.00 94.62 86 ALA A N 1
ATOM 674 C CA . ALA A 1 86 ? -6.124 4.231 -8.595 1.00 94.62 86 ALA A CA 1
ATOM 675 C C . ALA A 1 86 ? -5.827 3.079 -7.620 1.00 94.62 86 ALA A C 1
ATOM 677 O O . ALA A 1 86 ? -6.648 2.802 -6.742 1.00 94.62 86 ALA A O 1
ATOM 678 N N . ALA A 1 87 ? -4.651 2.453 -7.714 1.00 92.69 87 ALA A N 1
ATOM 679 C CA . ALA A 1 87 ? -4.213 1.424 -6.774 1.00 92.69 87 ALA A CA 1
ATOM 680 C C . ALA A 1 87 ? -4.056 1.982 -5.349 1.00 92.69 87 ALA A C 1
ATOM 682 O O . ALA A 1 87 ? -4.622 1.416 -4.413 1.00 92.69 87 ALA A O 1
ATOM 683 N N . LEU A 1 88 ? -3.399 3.136 -5.187 1.00 94.88 88 LEU A N 1
ATOM 684 C CA . LEU A 1 88 ? -3.259 3.799 -3.886 1.00 94.88 88 LEU A CA 1
ATOM 685 C C . LEU A 1 88 ? -4.620 4.139 -3.258 1.00 94.88 88 LEU A C 1
ATOM 687 O O . LEU A 1 88 ? -4.813 3.932 -2.062 1.00 94.88 88 LEU A O 1
ATOM 691 N N . ARG A 1 89 ? -5.597 4.607 -4.048 1.00 94.31 89 ARG A N 1
ATOM 692 C CA . ARG A 1 89 ? -6.966 4.869 -3.555 1.00 94.31 89 ARG A CA 1
ATOM 693 C C . ARG 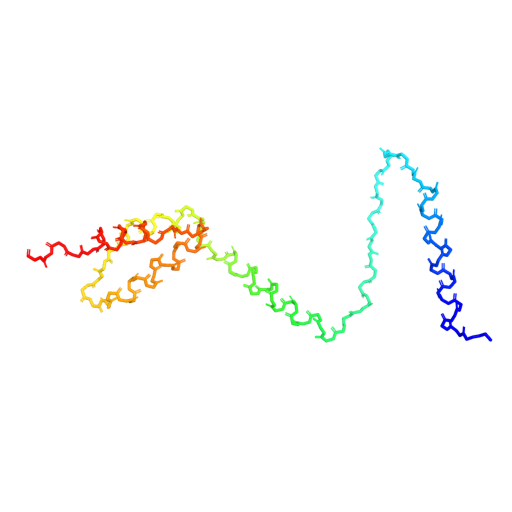A 1 89 ? -7.681 3.601 -3.103 1.00 94.31 89 ARG A C 1
ATOM 695 O O . ARG A 1 89 ? -8.425 3.637 -2.121 1.00 94.31 89 ARG A O 1
ATOM 702 N N . ARG A 1 90 ? -7.476 2.490 -3.815 1.00 92.44 90 ARG A N 1
ATOM 703 C CA . ARG A 1 90 ? -8.059 1.193 -3.449 1.00 92.44 90 ARG A CA 1
ATOM 704 C C . ARG A 1 90 ? -7.471 0.688 -2.136 1.00 92.44 90 ARG A C 1
ATOM 706 O O . ARG A 1 90 ? -8.247 0.354 -1.249 1.00 92.44 90 ARG A O 1
ATOM 713 N N . LEU A 1 91 ? -6.147 0.735 -1.988 1.00 92.00 91 LEU A N 1
ATOM 714 C CA . LEU A 1 91 ? -5.464 0.376 -0.743 1.00 92.00 91 LEU A CA 1
ATOM 715 C C . LEU A 1 91 ? -5.903 1.270 0.417 1.00 92.00 91 LEU A C 1
ATOM 717 O O . LEU A 1 91 ? -6.307 0.760 1.456 1.00 92.00 91 LEU A O 1
ATOM 721 N N . ALA A 1 92 ? -5.948 2.589 0.208 1.00 92.88 92 ALA A N 1
ATOM 722 C CA . ALA A 1 92 ? -6.459 3.530 1.200 1.00 92.88 92 ALA A CA 1
ATOM 723 C C . ALA A 1 92 ? -7.871 3.173 1.673 1.00 92.88 92 ALA A C 1
ATOM 725 O O . ALA A 1 92 ? -8.160 3.229 2.864 1.00 92.88 92 ALA A O 1
ATOM 726 N N . SER A 1 93 ? -8.748 2.769 0.754 1.00 90.88 93 SER A N 1
ATOM 727 C CA . SER A 1 93 ? -10.129 2.401 1.083 1.00 90.88 93 SER A CA 1
ATOM 728 C C . SER A 1 93 ? -10.220 1.157 1.975 1.00 90.88 93 SER A C 1
ATOM 730 O O . SER A 1 93 ? -11.168 1.052 2.751 1.00 90.88 93 SER A O 1
ATOM 732 N N . CYS A 1 94 ? -9.241 0.247 1.918 1.00 87.94 94 CYS A N 1
ATOM 733 C CA . CYS A 1 94 ? -9.208 -0.960 2.749 1.00 87.94 94 CYS A CA 1
ATOM 734 C C . CYS A 1 94 ? -8.984 -0.662 4.240 1.00 87.94 94 CYS A C 1
ATOM 736 O O . CYS A 1 94 ? -9.503 -1.392 5.078 1.00 87.94 94 CYS A O 1
ATOM 738 N N . PHE A 1 95 ? -8.280 0.422 4.584 1.00 87.56 95 PHE A N 1
ATOM 739 C CA . PHE A 1 95 ? -7.993 0.798 5.978 1.00 87.56 95 PHE A CA 1
ATOM 740 C C . PHE A 1 95 ? -8.742 2.056 6.457 1.00 87.56 95 PHE A C 1
ATOM 742 O O . PHE A 1 95 ? -8.358 2.681 7.443 1.00 87.56 95 PHE A O 1
ATOM 749 N N . GLY A 1 96 ? -9.848 2.413 5.791 1.00 87.38 96 GLY A N 1
ATOM 750 C CA . GLY A 1 96 ? -10.747 3.500 6.214 1.00 87.38 96 GLY A CA 1
ATOM 751 C C . GLY A 1 96 ? -10.636 4.802 5.414 1.00 87.38 96 GLY A C 1
ATOM 752 O O . GLY A 1 96 ? -11.330 5.770 5.719 1.00 87.38 96 GLY A O 1
ATOM 753 N N . GLY A 1 97 ? -9.819 4.820 4.362 1.00 90.62 97 GLY A N 1
ATOM 754 C CA . GLY A 1 97 ? -9.571 5.984 3.517 1.00 90.62 97 GLY A CA 1
ATOM 755 C C . GLY A 1 97 ? -8.485 6.904 4.077 1.00 90.62 97 GLY A C 1
ATOM 756 O O . GLY A 1 97 ? -8.166 6.892 5.262 1.00 90.62 97 GLY A O 1
ATOM 757 N N . VAL A 1 98 ? -7.918 7.741 3.206 1.00 91.81 98 VAL A N 1
ATOM 758 C CA . VAL A 1 98 ? -6.924 8.759 3.582 1.00 91.81 98 VAL A CA 1
ATOM 759 C C . VAL A 1 98 ? -7.313 10.118 3.012 1.00 91.81 98 VAL A C 1
ATOM 761 O O . VAL A 1 98 ? -7.942 10.178 1.952 1.00 91.81 98 VAL A O 1
ATOM 764 N N . PRO A 1 99 ? -6.936 11.230 3.669 1.00 94.69 99 PRO A N 1
ATOM 765 C CA . PRO A 1 99 ? -7.108 12.548 3.078 1.00 94.69 99 PRO A CA 1
ATOM 766 C C . PRO A 1 99 ? -6.276 12.667 1.795 1.00 94.69 99 PRO A C 1
ATOM 768 O O . PRO A 1 99 ? -5.184 12.109 1.687 1.00 94.69 99 PRO A O 1
ATOM 771 N N . GLU A 1 100 ? -6.753 13.466 0.842 1.00 93.69 100 GLU A N 1
ATOM 772 C CA . GLU A 1 100 ? -6.107 13.640 -0.468 1.00 93.69 100 GLU A CA 1
ATOM 773 C C . GLU A 1 100 ? -4.639 14.082 -0.367 1.00 93.69 100 GLU A C 1
ATOM 775 O O . GLU A 1 100 ? -3.797 13.636 -1.140 1.00 93.69 100 GLU A O 1
ATOM 780 N N . LYS A 1 101 ? -4.300 14.881 0.652 1.00 94.94 101 LYS A N 1
ATOM 781 C CA . LYS A 1 101 ? -2.915 15.290 0.931 1.00 94.94 101 LYS A CA 1
ATOM 782 C C . LYS A 1 101 ? -1.994 14.098 1.211 1.00 94.94 101 LYS A C 1
ATOM 784 O O . LYS A 1 101 ? -0.865 14.084 0.739 1.00 94.94 101 LYS A O 1
ATOM 789 N N . VAL A 1 102 ? -2.472 13.098 1.955 1.00 94.00 102 VAL A N 1
ATOM 790 C CA . VAL A 1 102 ? -1.700 11.879 2.252 1.00 94.00 102 VAL A CA 1
ATOM 791 C C . VAL A 1 102 ? -1.548 11.031 0.994 1.00 94.00 102 VAL A C 1
ATOM 793 O O . VAL A 1 102 ? -0.461 10.522 0.734 1.00 94.00 102 VAL A O 1
ATOM 796 N N . LEU A 1 103 ? -2.597 10.948 0.172 1.00 94.00 103 LEU A N 1
ATOM 797 C CA . LEU A 1 103 ? -2.540 10.261 -1.117 1.00 94.00 103 LEU A CA 1
ATOM 798 C C . LEU A 1 103 ? -1.508 10.903 -2.061 1.00 94.00 103 LEU A C 1
ATOM 800 O O . LEU A 1 103 ? -0.735 10.190 -2.693 1.00 94.00 103 LEU A O 1
ATOM 804 N N . ALA A 1 104 ? -1.454 12.237 -2.117 1.00 93.75 104 ALA A N 1
ATOM 805 C CA . ALA A 1 104 ? -0.462 12.967 -2.904 1.00 93.75 104 ALA A CA 1
ATOM 806 C C . ALA A 1 104 ? 0.971 12.720 -2.402 1.00 93.75 104 ALA A C 1
ATOM 808 O O . ALA A 1 104 ? 1.873 12.498 -3.209 1.00 93.75 104 ALA A O 1
ATOM 809 N N . CYS A 1 105 ? 1.188 12.700 -1.081 1.00 93.50 105 CYS A N 1
ATOM 810 C CA . CYS A 1 105 ? 2.489 12.359 -0.501 1.00 93.50 105 CYS A CA 1
ATOM 811 C C . CYS A 1 105 ? 2.927 10.930 -0.854 1.00 93.50 105 CYS A C 1
ATOM 813 O O . CYS A 1 105 ? 4.076 10.738 -1.242 1.00 93.50 105 CYS A O 1
ATOM 815 N N . ALA A 1 106 ? 2.020 9.951 -0.762 1.00 93.06 106 ALA A N 1
ATOM 816 C CA . ALA A 1 106 ? 2.291 8.563 -1.143 1.00 93.06 106 ALA A CA 1
ATOM 817 C C . ALA A 1 106 ? 2.565 8.416 -2.647 1.00 93.06 106 ALA A C 1
ATOM 819 O O . ALA A 1 106 ? 3.446 7.667 -3.060 1.00 93.06 106 ALA A O 1
ATOM 820 N N . PHE A 1 107 ? 1.852 9.181 -3.478 1.00 93.12 107 PHE A N 1
ATOM 821 C CA . PHE A 1 107 ? 2.114 9.218 -4.910 1.00 93.12 107 PHE A CA 1
ATOM 822 C C . PHE A 1 107 ? 3.530 9.722 -5.204 1.00 93.12 107 PHE A C 1
ATOM 824 O O . PHE A 1 107 ? 4.285 9.048 -5.898 1.00 93.12 107 PHE A O 1
ATOM 831 N N . MET A 1 108 ? 3.915 10.867 -4.629 1.00 91.44 108 MET A N 1
ATOM 832 C CA . MET A 1 108 ? 5.246 11.453 -4.826 1.00 91.44 108 MET A CA 1
ATOM 833 C C . MET A 1 108 ? 6.369 10.566 -4.279 1.00 91.44 108 MET A C 1
ATOM 835 O O . MET A 1 108 ? 7.406 10.439 -4.925 1.00 91.44 108 MET A O 1
ATOM 839 N N . SER A 1 109 ? 6.177 9.925 -3.119 1.00 91.94 109 SER A N 1
ATOM 840 C CA . SER A 1 109 ? 7.167 8.995 -2.554 1.00 91.94 109 SER A CA 1
ATOM 841 C C . SER A 1 109 ? 7.304 7.702 -3.367 1.00 91.94 109 SER A C 1
ATOM 843 O O . SER A 1 109 ? 8.319 7.007 -3.255 1.00 91.94 109 SER A O 1
ATOM 845 N N . GLY A 1 110 ? 6.292 7.373 -4.169 1.00 90.12 110 GLY A N 1
ATOM 846 C CA . GLY A 1 110 ? 6.239 6.208 -5.041 1.00 90.12 110 GLY A CA 1
ATOM 847 C C . GLY A 1 110 ? 6.927 6.375 -6.395 1.00 90.12 110 GLY A C 1
ATOM 848 O O . GLY A 1 110 ? 7.196 5.367 -7.049 1.00 90.12 110 GLY A O 1
ATOM 849 N N . LEU A 1 111 ? 7.212 7.609 -6.822 1.00 88.19 111 LEU A N 1
ATOM 850 C CA . LEU A 1 111 ? 7.794 7.880 -8.137 1.00 88.19 111 LEU A CA 1
ATOM 851 C C . LEU A 1 111 ? 9.243 7.361 -8.234 1.00 88.19 111 LEU A C 1
ATOM 853 O O . LEU A 1 111 ? 9.999 7.462 -7.261 1.00 88.19 111 LEU A O 1
ATOM 857 N N . PRO A 1 112 ? 9.666 6.821 -9.393 1.00 82.62 112 PRO A N 1
ATOM 858 C CA . PRO A 1 112 ? 11.069 6.512 -9.630 1.00 82.62 112 PRO A CA 1
ATOM 859 C C . PRO A 1 112 ? 11.871 7.817 -9.560 1.00 82.62 112 PRO A C 1
ATOM 861 O O . PRO A 1 112 ? 11.497 8.807 -10.183 1.00 82.62 112 PRO A O 1
ATOM 864 N N . GLY A 1 113 ? 12.963 7.831 -8.793 1.00 71.75 113 GLY A N 1
ATOM 865 C CA . GLY A 1 113 ? 13.819 9.007 -8.594 1.00 71.75 113 GLY A CA 1
ATOM 866 C C . GLY A 1 113 ? 14.664 9.372 -9.818 1.00 71.75 113 GLY A C 1
ATOM 867 O O . GLY A 1 113 ? 15.869 9.539 -9.680 1.00 71.75 113 GLY A O 1
ATOM 868 N N . ASN A 1 114 ? 14.054 9.438 -11.002 1.00 56.91 114 ASN A N 1
ATOM 869 C CA . ASN A 1 114 ? 14.722 9.728 -12.263 1.00 56.91 114 ASN A CA 1
ATOM 870 C C . ASN A 1 114 ? 14.111 10.968 -12.927 1.00 56.91 114 ASN A C 1
ATOM 872 O O . ASN A 1 114 ? 13.214 10.869 -13.768 1.00 56.91 114 ASN A O 1
ATOM 876 N N . VAL A 1 115 ? 14.626 12.122 -12.502 1.00 45.38 115 VAL A N 1
ATOM 877 C CA . VAL A 1 115 ? 14.916 13.270 -13.368 1.00 45.38 115 VAL A CA 1
ATOM 878 C C . VAL A 1 115 ? 16.391 13.608 -13.217 1.00 45.38 115 VAL A C 1
ATOM 880 O O . VAL A 1 115 ? 16.882 13.533 -12.067 1.00 45.38 115 VAL A O 1
#